Protein AF-A0A832QD35-F1 (afdb_monomer_lite)

Radius of gyration: 16.52 Å; chains: 1; bounding box: 38×46×30 Å

Structure (mmCIF, N/CA/C/O backbone):
data_AF-A0A832QD35-F1
#
_entry.id   AF-A0A832QD35-F1
#
loop_
_atom_site.group_PDB
_atom_site.id
_atom_site.type_symbol
_atom_site.label_atom_id
_atom_site.label_alt_id
_atom_site.label_comp_id
_atom_site.label_asym_id
_atom_site.label_entity_id
_atom_site.label_seq_id
_atom_site.pdbx_PDB_ins_code
_atom_site.Cartn_x
_atom_site.Cartn_y
_atom_site.Cartn_z
_atom_site.occupancy
_atom_site.B_iso_or_equiv
_atom_site.auth_seq_id
_atom_site.auth_comp_id
_atom_site.auth_asym_id
_atom_site.auth_atom_id
_atom_site.pdbx_PDB_model_num
ATOM 1 N N . MET A 1 1 ? -22.775 -32.329 -9.943 1.00 40.75 1 MET A N 1
ATOM 2 C CA . MET A 1 1 ? -21.666 -31.455 -9.494 1.00 40.75 1 MET A CA 1
ATOM 3 C C . MET A 1 1 ? -22.273 -30.285 -8.732 1.00 40.75 1 MET A C 1
ATOM 5 O O . MET A 1 1 ? -23.059 -29.548 -9.310 1.00 40.75 1 MET A O 1
ATOM 9 N N . ALA A 1 2 ? -22.014 -30.180 -7.427 1.00 43.56 2 ALA A N 1
ATOM 10 C CA . ALA A 1 2 ? -22.575 -29.134 -6.573 1.00 43.56 2 ALA A CA 1
ATOM 11 C C . ALA A 1 2 ? -21.827 -27.805 -6.786 1.00 43.56 2 ALA A C 1
ATOM 13 O O . ALA A 1 2 ? -20.624 -27.719 -6.547 1.00 43.56 2 ALA A O 1
ATOM 14 N N . GLY A 1 3 ? -22.541 -26.776 -7.252 1.00 47.41 3 GLY A N 1
ATOM 15 C CA . GLY A 1 3 ? -22.022 -25.418 -7.409 1.00 47.41 3 GLY A CA 1
ATOM 16 C C . GLY A 1 3 ? -21.776 -24.769 -6.050 1.00 47.41 3 GLY A C 1
ATOM 17 O O . GLY A 1 3 ? -22.713 -24.451 -5.317 1.00 47.41 3 GLY A O 1
ATOM 18 N N . LYS A 1 4 ? -20.504 -24.579 -5.699 1.00 45.00 4 LYS A N 1
ATOM 19 C CA . LYS A 1 4 ? -20.081 -23.917 -4.464 1.00 45.00 4 LYS A CA 1
ATOM 20 C C . LYS A 1 4 ? -20.393 -22.420 -4.581 1.00 45.00 4 LYS A C 1
ATOM 22 O O . LYS A 1 4 ? -19.725 -21.703 -5.321 1.00 45.00 4 LYS A O 1
ATOM 27 N N . LYS A 1 5 ? -21.441 -21.956 -3.888 1.00 45.81 5 LYS A N 1
ATOM 28 C CA . LYS A 1 5 ? -21.782 -20.529 -3.775 1.00 45.81 5 LYS A CA 1
ATOM 29 C C . LYS A 1 5 ? -20.611 -19.793 -3.123 1.00 45.81 5 LYS A C 1
ATOM 31 O O . LYS A 1 5 ? -20.287 -20.048 -1.967 1.00 45.81 5 LYS A O 1
ATOM 36 N N . ILE A 1 6 ? -19.984 -18.894 -3.875 1.00 52.16 6 ILE A N 1
ATOM 37 C CA . ILE A 1 6 ? -18.973 -17.969 -3.365 1.00 52.16 6 ILE A CA 1
ATOM 38 C C . ILE A 1 6 ? -19.728 -16.933 -2.516 1.00 52.16 6 ILE A C 1
ATOM 40 O O . ILE A 1 6 ? -20.615 -16.264 -3.056 1.00 52.16 6 ILE A O 1
ATOM 44 N N . PRO A 1 7 ? -19.463 -16.813 -1.203 1.00 45.69 7 PRO A N 1
ATOM 45 C CA . PRO A 1 7 ? -20.117 -15.810 -0.375 1.00 45.69 7 PRO A CA 1
ATOM 46 C C . PRO A 1 7 ? -19.750 -14.421 -0.907 1.00 45.69 7 PRO A C 1
ATOM 48 O O . PRO A 1 7 ? -18.579 -14.052 -0.987 1.00 45.69 7 PRO A O 1
ATOM 51 N N . LYS A 1 8 ? -20.769 -13.668 -1.331 1.00 48.22 8 LYS A N 1
ATOM 52 C CA . LYS A 1 8 ? -20.634 -12.294 -1.813 1.00 48.22 8 LYS A CA 1
ATOM 5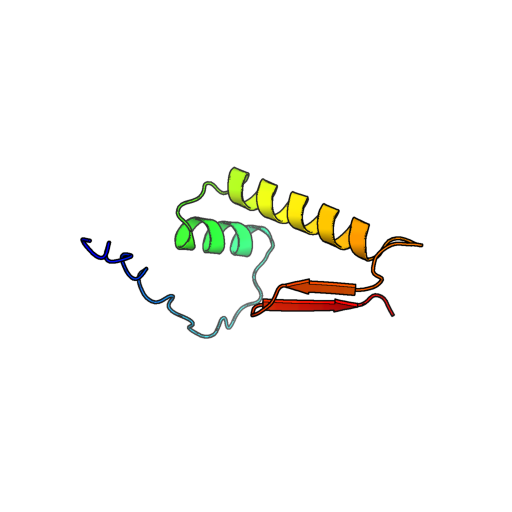3 C C . LYS A 1 8 ? -20.184 -11.435 -0.633 1.00 48.22 8 LYS A C 1
ATOM 55 O O . LYS A 1 8 ? -20.945 -11.256 0.314 1.00 48.22 8 LYS A O 1
ATOM 60 N N . ALA A 1 9 ? -18.938 -10.963 -0.683 1.00 54.19 9 ALA A N 1
ATOM 61 C CA . ALA A 1 9 ? -18.377 -10.069 0.322 1.00 54.19 9 ALA A CA 1
ATOM 62 C C . ALA A 1 9 ? -19.304 -8.851 0.526 1.00 54.19 9 ALA A C 1
ATOM 64 O O . ALA A 1 9 ? -19.888 -8.373 -0.457 1.00 54.19 9 ALA A O 1
ATOM 65 N N . PRO A 1 10 ? -19.476 -8.367 1.772 1.00 51.62 10 PRO A N 1
ATOM 66 C CA . PRO A 1 10 ? -20.315 -7.210 2.061 1.00 51.62 10 PRO A CA 1
ATOM 67 C C . PRO A 1 10 ? -19.893 -6.024 1.186 1.00 51.62 10 PRO A C 1
ATOM 69 O O . PRO A 1 10 ? -18.705 -5.774 0.981 1.00 51.62 10 PRO A O 1
ATOM 72 N N . ALA A 1 11 ? -20.881 -5.333 0.614 1.00 60.56 11 ALA A N 1
ATOM 73 C CA . ALA A 1 11 ? -20.647 -4.213 -0.287 1.00 60.56 11 ALA A CA 1
ATOM 74 C C . ALA A 1 11 ? -19.842 -3.125 0.437 1.00 60.56 11 ALA A C 1
ATOM 76 O O . ALA A 1 11 ? -20.290 -2.585 1.450 1.00 60.56 11 ALA A O 1
ATOM 77 N N . LYS A 1 12 ? -18.649 -2.817 -0.084 1.00 60.59 12 LYS A N 1
ATOM 78 C CA . LYS A 1 12 ? -17.801 -1.742 0.435 1.00 60.59 12 LYS A CA 1
ATOM 79 C C . LYS A 1 12 ? -18.570 -0.427 0.353 1.00 60.59 12 LYS A C 1
ATOM 81 O O . LYS A 1 12 ? -19.053 -0.063 -0.719 1.00 60.59 12 LYS A O 1
ATOM 86 N N . LYS A 1 13 ? -18.699 0.278 1.477 1.00 60.88 13 LYS A N 1
ATOM 87 C CA . LYS A 1 13 ? -19.301 1.614 1.507 1.00 60.88 13 LYS A CA 1
ATOM 88 C C . LYS A 1 13 ? -18.327 2.588 0.842 1.00 60.88 13 LYS A C 1
ATOM 90 O O . LYS A 1 13 ? -17.413 3.088 1.480 1.00 60.88 13 LYS A O 1
ATOM 95 N N . THR A 1 14 ? -18.514 2.850 -0.448 1.00 66.50 14 THR A N 1
ATOM 96 C CA . THR A 1 14 ? -17.740 3.838 -1.218 1.00 66.50 14 THR A CA 1
ATOM 97 C C . THR A 1 14 ? -18.301 5.243 -1.007 1.00 66.50 14 THR A C 1
ATOM 99 O O . THR A 1 14 ? -18.720 5.909 -1.952 1.00 66.50 14 THR A O 1
ATOM 102 N N . THR A 1 15 ? -18.394 5.681 0.247 1.00 75.88 15 THR A N 1
ATOM 103 C CA . THR A 1 15 ? -18.721 7.078 0.553 1.00 75.88 15 THR A CA 1
ATOM 104 C C . THR A 1 15 ? -17.535 7.965 0.188 1.00 75.88 15 THR A C 1
ATOM 106 O O . THR A 1 15 ? -16.385 7.546 0.321 1.00 75.88 15 THR A O 1
ATOM 109 N N . ALA A 1 16 ? -17.804 9.184 -0.284 1.00 78.38 16 ALA A N 1
ATOM 110 C CA . ALA A 1 16 ? -16.748 10.120 -0.652 1.00 78.38 16 ALA A CA 1
ATOM 111 C C . ALA A 1 16 ? -15.836 10.416 0.552 1.00 78.38 16 ALA A C 1
ATOM 113 O O . ALA A 1 16 ? -16.316 10.677 1.654 1.00 78.38 16 ALA A O 1
ATOM 114 N N . ILE A 1 17 ? -14.521 10.373 0.330 1.00 81.12 17 ILE A N 1
ATOM 115 C CA . ILE A 1 17 ? -13.519 10.752 1.327 1.00 81.12 17 ILE A CA 1
ATOM 116 C C . ILE A 1 17 ? -13.257 12.253 1.160 1.00 81.12 17 ILE A C 1
ATOM 118 O O . ILE A 1 17 ? -12.636 12.665 0.182 1.00 81.12 17 ILE A O 1
ATOM 122 N N . SER A 1 18 ? -13.753 13.064 2.096 1.00 79.44 18 SER A N 1
ATOM 123 C CA . SER A 1 18 ? -13.636 14.532 2.044 1.00 79.44 18 SER A CA 1
ATOM 124 C C . SER A 1 18 ? -12.277 15.057 2.518 1.00 79.44 18 SER A C 1
ATOM 126 O O . SER A 1 18 ? -11.882 16.161 2.156 1.00 79.44 18 SER A O 1
ATOM 128 N N . GLU A 1 19 ? -11.551 14.274 3.318 1.00 82.19 19 GLU A N 1
ATOM 129 C CA . GLU A 1 19 ? -10.266 14.665 3.898 1.00 82.19 19 GLU A CA 1
ATOM 130 C C . GLU A 1 19 ? -9.127 13.813 3.347 1.00 82.19 19 GLU A C 1
ATOM 132 O O . GLU A 1 19 ? -9.217 12.588 3.261 1.00 82.19 19 GLU A O 1
ATOM 137 N N . LYS A 1 20 ? -8.006 14.455 3.006 1.00 84.69 20 LYS A N 1
ATOM 138 C CA . LYS A 1 20 ? -6.819 13.744 2.530 1.00 84.69 20 LYS A CA 1
ATOM 139 C C . LYS A 1 20 ? -6.291 12.822 3.628 1.00 84.69 20 LYS A C 1
ATOM 141 O O . LYS A 1 20 ? -5.812 13.283 4.662 1.00 84.69 20 LYS A O 1
ATOM 146 N N . TYR A 1 21 ? -6.300 11.520 3.371 1.00 85.50 21 TYR A N 1
ATOM 147 C CA . TYR A 1 21 ? -5.728 10.559 4.305 1.00 85.50 21 TYR A CA 1
ATOM 148 C C . TYR A 1 21 ? -4.203 10.679 4.383 1.00 85.50 21 TYR A C 1
ATOM 150 O O . TYR A 1 21 ? -3.498 10.777 3.376 1.00 85.50 21 TYR A O 1
ATOM 158 N N . THR A 1 22 ? -3.685 10.623 5.608 1.00 90.00 22 THR A N 1
ATOM 159 C CA . THR A 1 22 ? -2.263 10.390 5.882 1.00 90.00 22 THR A CA 1
ATOM 160 C C . THR A 1 22 ? -1.918 8.914 5.661 1.00 90.00 22 THR A C 1
ATOM 162 O O . THR A 1 22 ? -2.805 8.059 5.637 1.00 90.00 22 THR A O 1
ATOM 165 N N . LYS A 1 23 ? -0.624 8.570 5.551 1.00 84.19 23 LYS A N 1
ATOM 166 C CA . LYS A 1 23 ? -0.177 7.169 5.395 1.00 84.19 23 LYS A CA 1
ATOM 167 C C . LYS A 1 23 ? -0.768 6.256 6.481 1.00 84.19 23 LYS A C 1
ATOM 169 O O . LYS A 1 23 ? -1.239 5.165 6.182 1.00 84.19 23 LYS A O 1
ATOM 174 N N . THR A 1 24 ? -0.816 6.735 7.724 1.00 88.25 24 THR A N 1
ATOM 175 C CA . THR A 1 24 ? -1.408 6.009 8.856 1.00 88.25 24 THR A CA 1
ATOM 176 C C . THR A 1 24 ? -2.919 5.832 8.707 1.00 88.25 24 THR A C 1
ATOM 178 O O . THR A 1 24 ? -3.426 4.749 8.987 1.00 88.25 24 THR A O 1
ATOM 181 N N . ALA A 1 25 ? -3.640 6.854 8.236 1.00 89.06 25 ALA A N 1
ATOM 182 C CA . ALA A 1 25 ? -5.081 6.758 8.003 1.00 89.06 25 ALA A CA 1
ATOM 183 C C . ALA A 1 25 ? -5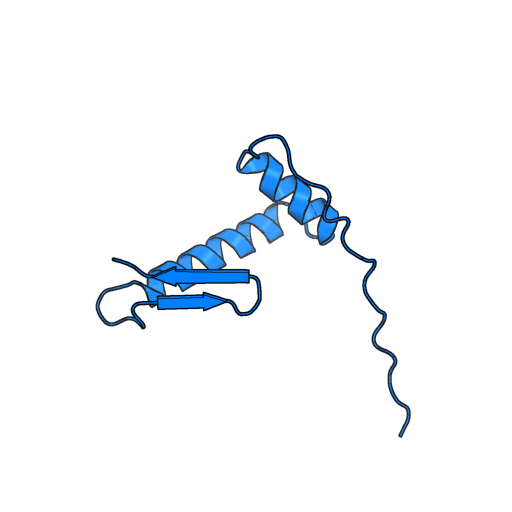.419 5.742 6.897 1.00 89.06 25 ALA A C 1
ATOM 185 O O . ALA A 1 25 ? -6.326 4.937 7.079 1.00 89.06 25 ALA A O 1
ATOM 186 N N . ILE A 1 26 ? -4.636 5.699 5.811 1.00 89.81 26 ILE A N 1
ATOM 187 C CA . ILE A 1 26 ? -4.786 4.690 4.745 1.00 89.81 26 ILE A CA 1
ATOM 188 C C . ILE A 1 26 ? -4.575 3.278 5.302 1.00 89.81 26 ILE A C 1
ATOM 190 O O . ILE A 1 26 ? -5.384 2.388 5.053 1.00 89.81 26 ILE A O 1
ATOM 194 N N . LEU A 1 27 ? -3.506 3.070 6.079 1.00 91.00 27 LEU A N 1
ATOM 195 C CA . LEU A 1 27 ? -3.226 1.771 6.696 1.00 91.00 27 LEU A CA 1
ATOM 196 C C . LEU A 1 27 ? -4.355 1.330 7.631 1.00 91.00 27 LEU A C 1
ATOM 198 O O . LEU A 1 27 ? -4.719 0.155 7.623 1.00 91.00 27 LEU A O 1
ATOM 202 N N . ASN A 1 28 ? -4.910 2.254 8.420 1.00 90.56 28 ASN A N 1
ATOM 203 C CA . ASN A 1 28 ? -6.029 1.971 9.316 1.00 90.56 28 ASN A CA 1
ATOM 204 C C . ASN A 1 28 ? -7.283 1.580 8.531 1.00 90.56 28 ASN A C 1
ATOM 206 O O . ASN A 1 28 ? -7.797 0.490 8.758 1.00 90.56 28 ASN A O 1
ATOM 210 N N . ALA A 1 29 ? -7.698 2.403 7.565 1.00 89.31 29 ALA A N 1
ATOM 211 C CA . ALA A 1 29 ? -8.889 2.151 6.758 1.00 89.31 29 ALA A CA 1
ATOM 212 C C . ALA A 1 29 ? -8.802 0.811 6.010 1.00 89.31 29 ALA A C 1
ATOM 214 O O . ALA A 1 29 ? -9.741 0.024 6.017 1.00 89.31 29 ALA A O 1
ATOM 215 N N . LEU A 1 30 ? -7.642 0.497 5.422 1.00 89.62 30 LEU A N 1
ATOM 216 C CA . LEU A 1 30 ? -7.424 -0.788 4.755 1.00 89.62 30 LEU A CA 1
ATOM 217 C C . LEU A 1 30 ? -7.421 -1.967 5.734 1.00 89.62 30 LEU A C 1
ATOM 219 O O . LEU A 1 30 ? -7.904 -3.041 5.384 1.00 89.62 30 LEU A O 1
ATOM 223 N N . SER A 1 31 ? -6.883 -1.790 6.942 1.00 89.38 31 SER A N 1
ATOM 224 C CA . SER A 1 31 ? -6.907 -2.835 7.975 1.00 89.38 31 SER A CA 1
ATOM 225 C C . SER A 1 31 ? -8.340 -3.133 8.418 1.00 89.38 31 SER A C 1
ATOM 227 O O . SER A 1 31 ? -8.716 -4.297 8.515 1.00 89.38 31 SER A O 1
ATOM 229 N N . GLU A 1 32 ? -9.149 -2.093 8.626 1.00 89.25 32 GLU A N 1
ATOM 230 C CA . GLU A 1 32 ? -10.568 -2.207 8.985 1.00 89.25 32 GLU A CA 1
ATOM 231 C C . GLU A 1 32 ? -11.385 -2.873 7.866 1.00 89.25 32 GLU A C 1
ATOM 233 O O . GLU A 1 32 ? -12.158 -3.791 8.136 1.00 89.25 32 GLU A O 1
ATOM 238 N N . ASP A 1 33 ? -11.157 -2.488 6.607 1.00 87.44 33 ASP A N 1
ATOM 239 C CA . ASP A 1 33 ? -11.875 -3.033 5.447 1.00 87.44 33 ASP A CA 1
ATOM 240 C C . ASP A 1 33 ? -11.515 -4.489 5.120 1.00 87.44 33 ASP A C 1
ATOM 242 O O . ASP A 1 33 ? -12.339 -5.239 4.590 1.00 87.44 33 ASP A O 1
ATOM 246 N N . THR A 1 34 ? -10.260 -4.883 5.349 1.00 88.12 34 THR A N 1
ATOM 247 C CA . THR A 1 34 ? -9.746 -6.205 4.947 1.00 88.12 34 THR A CA 1
ATOM 248 C C . THR A 1 34 ? -9.651 -7.196 6.102 1.00 88.12 34 THR A C 1
ATOM 250 O O . THR A 1 34 ? -9.472 -8.389 5.856 1.00 88.12 34 THR A O 1
ATOM 253 N N . GLY A 1 35 ? -9.746 -6.728 7.350 1.00 87.88 35 GLY A N 1
ATOM 254 C CA . GLY A 1 35 ? -9.486 -7.528 8.550 1.00 87.88 35 GLY A CA 1
ATOM 255 C C 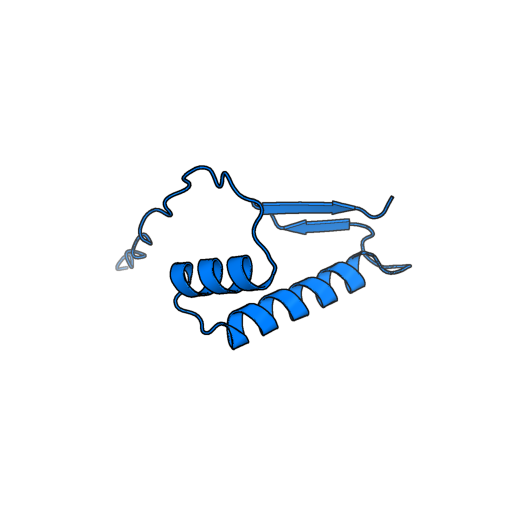. GLY A 1 35 ? -8.010 -7.899 8.743 1.00 87.88 35 GLY A C 1
ATOM 256 O O . GLY A 1 35 ? -7.688 -8.689 9.631 1.00 87.88 35 GLY A O 1
ATOM 257 N N . LEU A 1 36 ? -7.103 -7.365 7.918 1.00 92.56 36 LEU A N 1
ATOM 258 C CA . LEU A 1 36 ? -5.665 -7.574 8.058 1.00 92.56 36 LEU A CA 1
ATOM 259 C C . LEU A 1 36 ? -5.092 -6.677 9.152 1.00 92.56 36 LEU A C 1
ATOM 261 O O . LEU A 1 36 ? -5.568 -5.573 9.408 1.00 92.56 36 LEU A O 1
ATOM 265 N N . THR A 1 37 ? -4.004 -7.121 9.775 1.00 92.38 37 THR A N 1
ATOM 266 C CA . THR A 1 37 ? -3.269 -6.259 10.705 1.00 92.38 37 THR A CA 1
ATOM 267 C C . THR A 1 37 ? -2.577 -5.122 9.949 1.00 92.38 37 THR A C 1
ATOM 269 O O . THR A 1 37 ? -2.091 -5.313 8.833 1.00 92.38 37 THR A O 1
ATOM 272 N N . LYS A 1 38 ? -2.414 -3.957 10.591 1.00 90.00 38 LYS A N 1
ATOM 273 C CA . LYS A 1 38 ? -1.692 -2.804 10.007 1.00 90.00 38 LYS A CA 1
ATOM 274 C C . LYS A 1 38 ? -0.305 -3.172 9.478 1.00 90.00 38 LYS A C 1
ATOM 276 O O . LYS A 1 38 ? 0.137 -2.631 8.470 1.00 90.00 38 LYS A O 1
ATOM 281 N N . LYS A 1 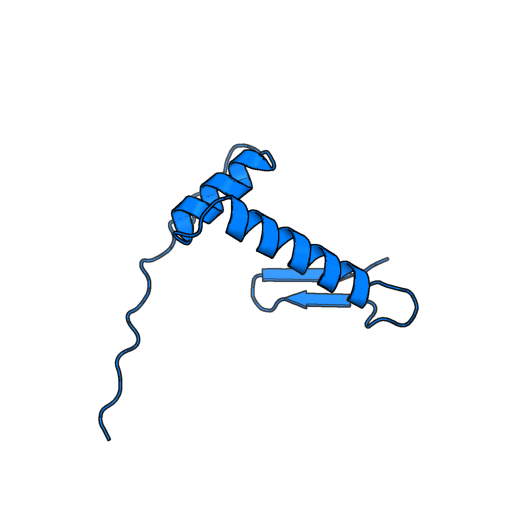39 ? 0.369 -4.119 10.142 1.00 91.75 39 LYS A N 1
ATOM 282 C CA . LYS A 1 39 ? 1.673 -4.643 9.724 1.00 91.75 39 LYS A CA 1
ATOM 283 C C . LYS A 1 39 ? 1.579 -5.408 8.402 1.00 91.75 39 LYS A C 1
ATOM 285 O O . LYS A 1 39 ? 2.385 -5.158 7.516 1.00 91.75 39 LYS A O 1
ATOM 290 N N . GLN A 1 40 ? 0.594 -6.293 8.258 1.00 91.25 40 GLN A N 1
ATOM 291 C CA . GLN A 1 40 ? 0.367 -7.033 7.013 1.00 91.25 40 GLN A CA 1
ATOM 292 C C . GLN A 1 40 ? -0.028 -6.098 5.870 1.00 91.25 40 GLN A C 1
ATOM 294 O O . GLN A 1 40 ? 0.497 -6.234 4.771 1.00 91.25 40 GLN A O 1
ATOM 299 N N . VAL A 1 41 ? -0.890 -5.109 6.130 1.00 93.00 41 VAL A N 1
ATOM 300 C CA . VAL A 1 41 ? -1.225 -4.086 5.128 1.00 93.00 41 VAL A CA 1
ATOM 301 C C . VAL A 1 41 ? 0.028 -3.312 4.711 1.00 93.00 41 VAL A C 1
ATOM 303 O O . VAL A 1 41 ? 0.254 -3.128 3.519 1.00 93.00 41 VAL A O 1
ATOM 306 N N . GLY A 1 42 ? 0.878 -2.921 5.666 1.00 91.25 42 GLY A N 1
ATOM 307 C CA . GLY A 1 42 ? 2.172 -2.293 5.380 1.00 91.25 42 GLY A CA 1
ATOM 308 C C . GLY A 1 42 ? 3.045 -3.148 4.460 1.00 91.25 42 GLY A C 1
ATOM 309 O O . GLY A 1 42 ? 3.466 -2.671 3.414 1.00 91.25 42 GLY A O 1
ATOM 310 N N . GLN A 1 43 ? 3.211 -4.434 4.783 1.00 93.94 43 GLN A N 1
ATOM 311 C CA . GLN A 1 43 ? 3.982 -5.376 3.962 1.00 93.94 43 GLN A CA 1
ATOM 312 C C . GLN A 1 43 ? 3.434 -5.517 2.533 1.00 93.94 43 GLN A C 1
ATOM 314 O O . GLN A 1 43 ? 4.212 -5.630 1.588 1.00 93.94 43 GLN A O 1
ATOM 319 N N . VAL A 1 44 ? 2.108 -5.497 2.358 1.00 93.00 44 VAL A N 1
ATOM 320 C CA . VAL A 1 44 ? 1.482 -5.532 1.026 1.00 93.00 44 VAL A CA 1
ATOM 321 C C . VAL A 1 44 ? 1.788 -4.256 0.243 1.00 93.00 44 VAL A C 1
ATOM 323 O O . VAL A 1 44 ? 2.125 -4.345 -0.935 1.00 93.00 44 VAL A O 1
ATOM 326 N N . LEU A 1 45 ? 1.690 -3.081 0.873 1.00 91.31 45 LEU A N 1
ATOM 327 C CA . LEU A 1 45 ? 1.994 -1.806 0.215 1.00 91.31 45 LEU A CA 1
ATOM 328 C C . LEU A 1 45 ? 3.474 -1.693 -0.168 1.00 91.31 45 LEU A C 1
ATOM 330 O O . LEU A 1 45 ? 3.772 -1.213 -1.260 1.00 91.31 45 LEU A O 1
ATOM 334 N N . ASP A 1 46 ? 4.378 -2.165 0.690 1.00 92.56 46 ASP A N 1
ATOM 335 C CA . ASP A 1 46 ? 5.814 -2.180 0.403 1.00 92.56 46 ASP A CA 1
ATOM 336 C C . ASP A 1 46 ? 6.122 -3.110 -0.786 1.00 92.56 46 ASP A C 1
ATOM 338 O O . ASP A 1 46 ? 6.733 -2.685 -1.766 1.00 92.56 46 ASP A O 1
ATOM 342 N N . GLY A 1 47 ? 5.591 -4.340 -0.779 1.00 93.38 47 GLY A N 1
ATOM 343 C CA . GLY A 1 47 ? 5.755 -5.275 -1.899 1.00 93.38 47 GLY A CA 1
ATOM 344 C C . GLY A 1 47 ? 5.110 -4.790 -3.205 1.00 93.38 47 GLY A C 1
ATOM 345 O O . GLY A 1 47 ? 5.637 -5.041 -4.292 1.00 93.38 47 GLY A O 1
ATOM 346 N N . LEU A 1 48 ? 3.992 -4.058 -3.123 1.00 90.75 48 LEU A N 1
ATOM 347 C CA . LEU A 1 48 ? 3.390 -3.399 -4.284 1.00 90.75 48 LEU A CA 1
ATOM 348 C C . LEU A 1 48 ? 4.339 -2.333 -4.857 1.00 90.75 48 LEU A C 1
ATOM 350 O O . LEU A 1 48 ? 4.505 -2.261 -6.074 1.00 90.75 48 LEU A O 1
ATOM 354 N N . GLY A 1 49 ? 4.982 -1.544 -3.991 1.00 90.56 49 GLY A N 1
ATOM 355 C CA . GLY A 1 49 ? 6.001 -0.565 -4.371 1.00 90.56 49 GLY A CA 1
ATOM 356 C C . GLY A 1 49 ? 7.174 -1.202 -5.115 1.00 90.56 49 GLY A C 1
ATOM 357 O O . GLY A 1 49 ? 7.509 -0.759 -6.214 1.00 90.56 49 GLY A O 1
ATOM 358 N N . ASP A 1 50 ? 7.721 -2.297 -4.584 1.00 94.25 50 ASP A N 1
ATOM 359 C CA . ASP A 1 50 ? 8.823 -3.037 -5.215 1.00 94.25 50 ASP A CA 1
ATOM 360 C C . ASP A 1 50 ? 8.448 -3.566 -6.610 1.00 94.25 50 ASP A C 1
ATOM 362 O O . ASP A 1 50 ? 9.249 -3.522 -7.552 1.00 94.25 50 ASP A O 1
ATOM 366 N N . LEU A 1 51 ? 7.218 -4.068 -6.772 1.00 90.75 51 LEU A N 1
ATOM 367 C CA . LEU A 1 51 ? 6.713 -4.537 -8.065 1.00 90.75 51 LEU A CA 1
ATOM 368 C C . LEU A 1 51 ? 6.577 -3.396 -9.071 1.00 90.75 51 LEU A C 1
ATOM 370 O O . LEU A 1 51 ? 6.960 -3.570 -10.233 1.00 90.75 51 LEU A O 1
ATOM 374 N N . ILE A 1 52 ? 6.064 -2.245 -8.635 1.00 90.50 52 ILE A N 1
ATOM 375 C CA . ILE A 1 52 ? 5.958 -1.047 -9.471 1.00 90.50 52 ILE A CA 1
ATOM 376 C C . ILE A 1 52 ? 7.359 -0.596 -9.897 1.00 90.50 52 ILE A C 1
ATOM 378 O O . ILE A 1 52 ? 7.603 -0.421 -11.091 1.00 90.50 52 ILE A O 1
ATOM 382 N N . GLU A 1 53 ? 8.309 -0.487 -8.965 1.00 90.94 53 GLU A N 1
ATOM 383 C CA . GLU A 1 53 ? 9.688 -0.089 -9.274 1.00 90.94 53 GLU A CA 1
ATOM 384 C C . GLU A 1 53 ? 10.334 -1.039 -10.294 1.00 90.94 53 GLU A C 1
ATOM 386 O O . GLU A 1 53 ? 10.968 -0.600 -11.254 1.00 90.94 53 GLU A O 1
ATOM 391 N N . ARG A 1 54 ? 10.128 -2.351 -10.144 1.00 90.81 54 ARG A N 1
ATOM 392 C CA . ARG A 1 54 ? 10.620 -3.357 -11.098 1.00 90.81 54 ARG A CA 1
ATOM 393 C C . ARG A 1 54 ? 10.028 -3.201 -12.499 1.00 90.81 54 ARG A C 1
ATOM 395 O O . ARG A 1 54 ? 10.754 -3.404 -13.470 1.00 90.81 54 ARG A O 1
ATOM 402 N N . HIS A 1 55 ? 8.753 -2.832 -12.617 1.00 87.31 55 HIS A N 1
ATOM 403 C CA . HIS A 1 55 ? 8.123 -2.579 -13.917 1.00 87.31 55 HIS A CA 1
ATOM 404 C C . HIS A 1 55 ? 8.634 -1.289 -14.566 1.00 87.31 55 HIS A C 1
ATOM 406 O O . HIS A 1 55 ? 8.789 -1.247 -15.787 1.00 87.31 55 HIS A O 1
ATOM 412 N N . LEU A 1 56 ? 8.920 -0.259 -13.765 1.00 89.06 56 LEU A N 1
ATOM 413 C CA . LEU A 1 56 ? 9.348 1.060 -14.244 1.00 89.06 56 LEU A CA 1
ATOM 414 C C . LEU A 1 56 ? 10.868 1.197 -14.432 1.00 89.06 56 LEU A C 1
ATOM 416 O O . LEU A 1 56 ? 11.327 2.164 -15.039 1.00 89.06 56 LEU A O 1
ATOM 420 N N . LYS A 1 57 ? 11.669 0.248 -13.932 1.00 88.81 57 LYS A N 1
ATOM 421 C CA . LYS A 1 57 ? 13.126 0.233 -14.123 1.00 88.81 57 LYS A CA 1
ATOM 422 C C . LYS A 1 57 ? 13.511 0.227 -15.602 1.00 88.81 57 LYS A C 1
ATOM 424 O O . LYS A 1 57 ? 12.784 -0.243 -16.474 1.00 88.81 57 LYS A O 1
ATOM 429 N N . LYS A 1 58 ? 14.725 0.704 -15.889 1.00 79.25 58 LYS A N 1
ATOM 430 C CA . LYS A 1 58 ? 15.316 0.662 -17.2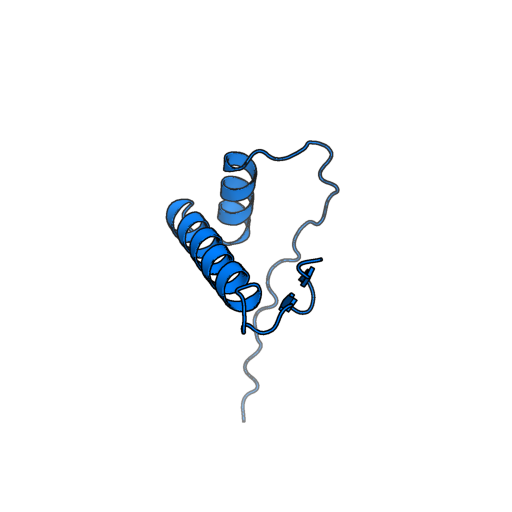33 1.00 79.25 58 LYS A CA 1
ATOM 431 C C . LYS A 1 58 ? 15.391 -0.802 -17.692 1.00 79.25 58 LYS A C 1
ATOM 433 O O . LYS A 1 58 ? 16.018 -1.608 -17.008 1.00 79.25 58 LYS A O 1
ATOM 438 N N . ARG A 1 59 ? 14.781 -1.124 -18.842 1.00 82.50 59 ARG A N 1
ATOM 439 C CA . ARG A 1 59 ? 14.549 -2.495 -19.371 1.00 82.50 59 ARG A CA 1
ATOM 440 C C . ARG A 1 59 ? 13.403 -3.286 -18.711 1.00 82.50 59 ARG A C 1
ATOM 442 O O . ARG A 1 59 ? 13.259 -4.470 -18.993 1.00 82.50 59 ARG A O 1
ATOM 449 N N . GLY A 1 60 ? 12.607 -2.657 -17.851 1.00 83.69 60 GLY A N 1
ATOM 450 C CA . GLY A 1 60 ? 11.332 -3.191 -17.372 1.00 83.69 60 GLY A CA 1
ATOM 451 C C . GLY A 1 60 ? 10.212 -3.006 -18.400 1.00 83.69 60 GLY A C 1
ATOM 452 O O . GLY A 1 60 ? 10.444 -2.551 -19.519 1.00 83.69 60 GLY A O 1
ATOM 453 N N . ALA A 1 61 ? 8.981 -3.336 -18.007 1.00 85.75 61 ALA A N 1
ATOM 454 C CA . ALA A 1 61 ? 7.797 -3.205 -18.859 1.00 85.75 61 ALA A CA 1
ATOM 455 C C . ALA A 1 61 ? 7.475 -1.748 -19.255 1.00 85.75 61 ALA A C 1
ATOM 457 O O . ALA A 1 61 ? 6.726 -1.524 -20.201 1.00 85.75 61 ALA A O 1
ATOM 458 N N . GLY A 1 62 ? 8.005 -0.753 -18.531 1.00 84.88 62 GLY A N 1
ATOM 459 C CA . GLY A 1 62 ? 7.766 0.678 -18.765 1.00 84.88 62 GLY A CA 1
ATOM 460 C C . GLY A 1 62 ? 6.405 1.175 -18.263 1.00 84.88 62 GLY A C 1
ATOM 461 O O . GLY A 1 62 ? 6.205 2.376 -18.080 1.00 84.88 62 GLY A O 1
ATOM 462 N N . GLU A 1 63 ? 5.487 0.256 -17.970 1.00 84.88 63 GLU A N 1
ATOM 463 C CA . GLU A 1 63 ? 4.199 0.521 -17.343 1.00 84.88 63 GLU A CA 1
ATOM 464 C C . GLU A 1 63 ? 3.822 -0.583 -16.349 1.00 84.88 63 GLU A C 1
ATOM 466 O O . GLU A 1 63 ? 4.154 -1.756 -16.526 1.00 84.88 63 GLU A O 1
ATOM 471 N N . PHE A 1 64 ? 3.106 -0.196 -15.296 1.00 88.81 64 PHE A N 1
ATOM 472 C CA . PHE A 1 64 ? 2.482 -1.103 -14.342 1.00 88.81 64 PHE A CA 1
ATOM 473 C C . PHE A 1 64 ? 0.969 -0.905 -14.410 1.00 88.81 64 PHE A C 1
ATOM 475 O O . PHE A 1 64 ? 0.465 0.185 -14.136 1.00 88.81 64 PHE A O 1
ATOM 482 N N . THR A 1 65 ? 0.236 -1.952 -14.782 1.00 88.31 65 THR A N 1
ATOM 483 C CA . THR A 1 65 ? -1.228 -1.910 -14.880 1.00 88.31 65 THR A CA 1
ATOM 484 C C . THR A 1 65 ? -1.835 -2.882 -13.883 1.00 88.31 65 THR A C 1
ATOM 486 O O . THR A 1 65 ? -1.536 -4.074 -13.918 1.00 88.31 65 THR A O 1
ATOM 489 N N . LEU A 1 66 ? -2.721 -2.376 -13.027 1.00 87.06 66 LEU A N 1
ATOM 490 C CA . LEU A 1 66 ? -3.517 -3.162 -12.093 1.00 87.06 66 LEU A CA 1
ATOM 491 C C . LEU A 1 66 ? -4.997 -3.030 -12.503 1.00 87.06 66 LEU A C 1
ATOM 493 O O . LEU A 1 66 ? -5.621 -1.994 -12.233 1.00 87.06 66 LEU A O 1
ATOM 497 N N . PRO A 1 67 ? -5.554 -4.029 -13.221 1.00 84.69 67 PRO A N 1
ATOM 498 C CA . PRO A 1 67 ? -6.893 -3.946 -13.795 1.00 84.69 67 PRO A CA 1
ATOM 499 C C . PRO A 1 67 ? -7.955 -3.629 -12.741 1.00 84.69 67 PRO A C 1
ATOM 501 O O . PRO A 1 67 ? -7.967 -4.218 -11.663 1.00 84.69 67 PRO A O 1
ATOM 504 N N . GLY A 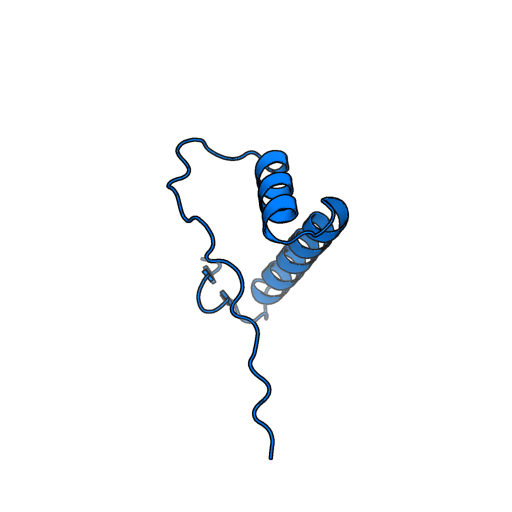1 68 ? -8.852 -2.696 -13.062 1.00 81.31 68 GLY A N 1
ATOM 505 C CA . GLY A 1 68 ? -9.926 -2.276 -12.158 1.00 81.31 68 GLY A CA 1
ATOM 506 C C . GLY A 1 68 ? -9.491 -1.353 -11.015 1.00 81.31 68 GLY A C 1
ATOM 507 O O . GLY A 1 68 ? -10.334 -1.012 -10.190 1.00 81.31 68 GLY A O 1
ATOM 508 N N . LEU A 1 69 ? -8.218 -0.936 -10.963 1.00 84.12 69 LEU A N 1
ATOM 509 C CA . LEU A 1 69 ? -7.718 -0.029 -9.929 1.00 84.12 69 LEU A CA 1
ATOM 510 C C . LEU A 1 69 ? -6.933 1.154 -10.508 1.00 84.12 69 LEU A C 1
ATOM 512 O O . LEU A 1 69 ? -7.347 2.295 -10.326 1.00 84.12 69 LEU A O 1
ATOM 516 N N . LEU A 1 70 ? -5.807 0.904 -11.188 1.00 87.12 70 LEU A N 1
ATOM 517 C CA . LEU A 1 70 ? -4.912 1.969 -11.659 1.00 87.12 70 LEU A CA 1
ATOM 518 C C . LEU A 1 70 ? -3.923 1.504 -12.738 1.00 87.12 70 LEU A C 1
ATOM 520 O O . LEU A 1 70 ? -3.571 0.328 -12.826 1.00 87.12 70 LEU A O 1
ATOM 524 N N . LYS A 1 71 ? -3.434 2.463 -13.532 1.00 86.25 71 LYS A N 1
ATOM 525 C CA . LYS A 1 71 ? -2.312 2.306 -14.467 1.00 86.25 71 LYS A CA 1
ATOM 526 C C . LYS A 1 71 ? -1.248 3.362 -14.153 1.00 86.25 71 LYS A C 1
ATOM 528 O O . LYS A 1 71 ? -1.572 4.542 -14.062 1.00 86.25 71 LYS A O 1
ATOM 533 N N . ILE A 1 72 ? 0.004 2.938 -13.989 1.00 85.62 72 ILE A N 1
ATOM 534 C CA . ILE A 1 72 ? 1.171 3.788 -13.713 1.00 85.62 72 ILE A CA 1
ATOM 535 C C . ILE A 1 72 ? 2.118 3.696 -14.907 1.00 85.62 72 ILE A C 1
ATOM 537 O O . ILE A 1 72 ? 2.507 2.601 -15.312 1.00 85.62 72 ILE A O 1
ATOM 541 N N . LYS A 1 73 ? 2.507 4.845 -15.456 1.00 78.88 73 LYS A N 1
ATOM 542 C CA . LYS A 1 73 ? 3.485 4.953 -16.540 1.00 78.88 73 LYS A CA 1
ATOM 543 C C . LYS A 1 73 ? 4.564 5.951 -16.127 1.00 78.88 73 LYS A C 1
ATOM 545 O O . LYS A 1 73 ? 4.224 7.035 -15.657 1.00 78.88 73 LYS A O 1
ATOM 550 N N . ALA A 1 74 ? 5.833 5.579 -16.281 1.00 71.88 74 ALA A N 1
ATOM 551 C CA . ALA A 1 74 ? 6.933 6.533 -16.164 1.00 71.88 74 ALA A CA 1
ATOM 552 C C . ALA A 1 74 ? 6.982 7.366 -17.453 1.00 71.88 74 ALA A C 1
ATOM 554 O O . ALA A 1 74 ? 6.935 6.797 -18.547 1.00 71.88 74 ALA A O 1
ATOM 555 N N . VAL A 1 75 ? 6.993 8.692 -17.313 1.00 69.38 75 VAL A N 1
ATOM 556 C CA . VAL A 1 75 ? 7.035 9.651 -18.429 1.00 69.38 75 VAL A CA 1
ATOM 557 C C . VAL A 1 75 ? 8.452 10.170 -18.591 1.00 69.38 75 VAL A C 1
ATOM 559 O O . VAL A 1 75 ? 9.080 10.441 -17.543 1.00 69.38 75 VAL A O 1
#

Foldseek 3Di:
DDDDDDPDPPDPPPDDDPDDDDPVRVLVVCCVRPVNDSVVSVVVVVVVVVVQCQQCDDVHVQKDDDPPPDIDGDD

pLDDT: mean 80.51, std 14.96, range [40.75, 94.25]

Secondary structure (DSSP, 8-state):
--------PPPP------SPPPHHHHHHHHHHHH---HHHHHHHHHHHHHHHHHHHSTTS-SEEEETTTEEEE--

Sequence (75 aa):
MAGKKIPKAPAKKTTAISEKYTKTAILNALSEDTGLTKKQVGQVLDGLGDLIERHLKKRGAGEFTLPGLLKIKAV